Protein AF-A0A9P5NHA9-F1 (afdb_monomer)

Foldseek 3Di:
DFWKWWAQPVLRAIDIDDDPPPDQDDDPNTDGIDGPDDDDPDDDPPDFDWDWDADPVSRYIDIDSDPPD

Structure (mmCIF, N/CA/C/O backbone):
data_AF-A0A9P5NHA9-F1
#
_entry.id   AF-A0A9P5NHA9-F1
#
loop_
_atom_site.group_PDB
_atom_site.id
_atom_site.type_symbol
_atom_site.label_atom_id
_atom_site.label_alt_id
_atom_site.label_comp_id
_atom_site.label_asym_id
_atom_site.label_entity_id
_atom_site.label_seq_id
_atom_site.pdbx_PDB_ins_code
_atom_site.Cartn_x
_atom_site.Cartn_y
_atom_site.Cartn_z
_atom_site.occupancy
_atom_site.B_iso_or_equiv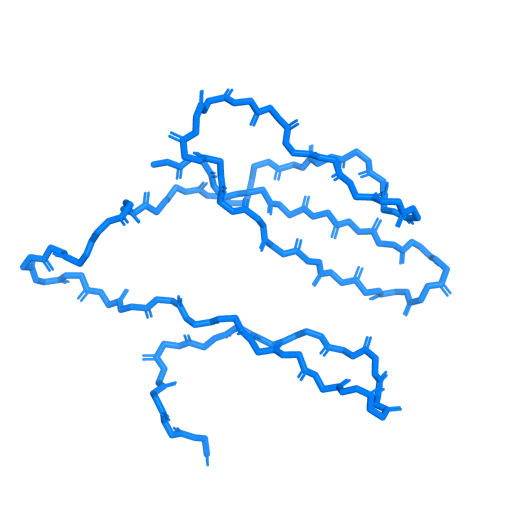
_atom_site.auth_seq_id
_atom_site.auth_comp_id
_atom_site.auth_asym_id
_atom_site.auth_atom_id
_atom_site.pdbx_PDB_model_num
ATOM 1 N N . PHE A 1 1 ? -0.575 1.988 12.374 1.00 93.94 1 PHE A N 1
ATOM 2 C CA . PHE A 1 1 ? 0.703 1.521 11.808 1.00 93.94 1 PHE A CA 1
ATOM 3 C C . PHE A 1 1 ? 1.015 2.310 10.551 1.00 93.94 1 PHE A C 1
ATOM 5 O O . PHE A 1 1 ? 0.095 2.522 9.765 1.00 93.94 1 PHE A O 1
ATOM 12 N N . PRO A 1 2 ? 2.241 2.838 10.394 1.00 96.19 2 PRO A N 1
ATOM 13 C CA . PRO A 1 2 ? 2.603 3.593 9.202 1.00 96.19 2 PRO A CA 1
ATOM 14 C C . PRO A 1 2 ? 2.593 2.675 7.974 1.00 96.19 2 PRO A C 1
ATOM 16 O O . PRO A 1 2 ? 3.183 1.592 7.982 1.00 96.19 2 PRO A O 1
ATOM 19 N N . LEU A 1 3 ? 1.893 3.126 6.936 1.00 96.19 3 LEU A N 1
ATOM 20 C CA . LEU A 1 3 ? 1.924 2.558 5.598 1.00 96.19 3 LEU A CA 1
ATOM 21 C C . LEU A 1 3 ? 2.962 3.339 4.799 1.00 96.19 3 LEU A C 1
ATOM 23 O O . LEU A 1 3 ? 2.797 4.542 4.574 1.00 96.19 3 LEU A O 1
ATOM 27 N N . TYR A 1 4 ? 4.027 2.666 4.392 1.00 97.38 4 TYR A N 1
ATOM 28 C CA . TYR A 1 4 ? 5.074 3.261 3.578 1.00 97.38 4 TYR A CA 1
ATOM 29 C C . TYR A 1 4 ? 4.797 3.021 2.104 1.00 97.38 4 TYR A C 1
ATOM 31 O O . TYR A 1 4 ? 4.398 1.920 1.749 1.00 97.38 4 TYR A O 1
ATOM 39 N N . VAL A 1 5 ? 5.052 4.019 1.262 1.00 97.19 5 VAL A N 1
ATOM 40 C CA . VAL A 1 5 ? 5.154 3.869 -0.191 1.00 97.19 5 VAL A CA 1
ATOM 41 C C . VAL A 1 5 ? 6.624 3.874 -0.590 1.00 97.19 5 VAL A C 1
ATOM 43 O O . VAL A 1 5 ? 7.406 4.693 -0.099 1.00 97.19 5 VAL A O 1
ATOM 46 N N . LEU A 1 6 ? 6.998 2.954 -1.473 1.00 97.12 6 LEU A N 1
ATOM 47 C CA . LEU A 1 6 ? 8.315 2.890 -2.084 1.00 97.12 6 LEU A CA 1
ATOM 48 C C . LEU A 1 6 ? 8.164 2.903 -3.605 1.00 97.12 6 LEU A C 1
ATOM 50 O O . LEU A 1 6 ? 7.248 2.288 -4.143 1.00 97.12 6 LEU A O 1
ATOM 54 N N . PHE A 1 7 ? 9.082 3.583 -4.289 1.00 96.38 7 PHE A N 1
ATOM 55 C CA . PHE A 1 7 ? 9.076 3.731 -5.745 1.00 96.38 7 PHE A CA 1
ATOM 56 C C . PHE A 1 7 ? 10.312 3.083 -6.366 1.00 96.38 7 PHE A C 1
ATOM 58 O O . PHE A 1 7 ? 11.433 3.342 -5.916 1.00 96.38 7 PHE A O 1
ATOM 65 N N . ASN A 1 8 ? 10.120 2.281 -7.413 1.00 94.88 8 ASN A N 1
ATOM 66 C CA . ASN A 1 8 ? 11.202 1.779 -8.252 1.00 94.88 8 ASN A CA 1
ATOM 67 C C . ASN A 1 8 ? 11.271 2.601 -9.555 1.00 94.88 8 ASN A C 1
ATOM 69 O O . ASN A 1 8 ? 10.423 2.433 -10.432 1.00 94.88 8 ASN A O 1
ATOM 73 N N . PRO A 1 9 ? 12.296 3.455 -9.742 1.00 93.56 9 PRO A N 1
ATOM 74 C CA . PRO A 1 9 ? 12.400 4.303 -10.930 1.00 93.56 9 PRO A CA 1
ATOM 75 C C . PRO A 1 9 ? 12.689 3.534 -12.225 1.00 93.56 9 PRO A C 1
ATOM 77 O O . PRO A 1 9 ? 12.514 4.093 -13.303 1.00 93.56 9 PRO A O 1
ATOM 80 N N . SER A 1 10 ? 13.140 2.279 -12.140 1.00 93.31 10 SER A N 1
ATOM 81 C CA . SER A 1 10 ? 13.478 1.466 -13.316 1.00 93.31 10 SER A CA 1
ATOM 82 C C . SER A 1 10 ? 12.242 0.835 -13.951 1.00 93.31 10 SER A C 1
ATOM 84 O O . SER A 1 10 ? 12.180 0.705 -15.169 1.00 93.31 10 SER A O 1
ATOM 86 N N . THR A 1 11 ? 11.267 0.441 -13.129 1.00 91.12 11 THR A N 1
ATOM 87 C CA . THR A 1 11 ? 10.010 -0.185 -13.573 1.00 91.12 11 THR A CA 1
ATOM 88 C C . THR A 1 11 ? 8.819 0.767 -13.514 1.00 91.12 11 THR A C 1
ATOM 90 O O . THR A 1 11 ? 7.762 0.437 -14.037 1.00 91.12 11 THR A O 1
ATOM 93 N N . ALA A 1 12 ? 8.991 1.941 -12.898 1.00 91.19 12 ALA A N 1
ATOM 94 C CA . ALA A 1 12 ? 7.919 2.863 -12.534 1.00 91.19 12 ALA A CA 1
ATOM 95 C C . ALA A 1 12 ? 6.852 2.250 -11.596 1.00 91.19 12 ALA A C 1
ATOM 97 O O . ALA A 1 12 ? 5.720 2.724 -11.565 1.00 91.19 12 ALA A O 1
ATOM 98 N N . ASP A 1 13 ? 7.232 1.230 -10.818 1.00 91.81 13 ASP A N 1
ATOM 99 C CA . ASP A 1 13 ? 6.352 0.508 -9.890 1.00 91.81 13 ASP A CA 1
ATOM 100 C C . ASP A 1 13 ? 6.312 1.169 -8.500 1.00 91.81 13 ASP A C 1
ATOM 102 O O . ASP A 1 13 ? 7.312 1.726 -8.020 1.00 91.81 13 ASP A O 1
ATOM 106 N N . PHE A 1 14 ? 5.158 1.062 -7.841 1.00 93.38 14 PHE A N 1
ATOM 107 C CA . PHE A 1 14 ? 4.920 1.512 -6.476 1.00 93.38 14 PHE A CA 1
ATOM 108 C C . PHE A 1 14 ? 4.450 0.354 -5.600 1.00 93.38 14 PHE A C 1
ATOM 110 O O . PHE A 1 14 ? 3.400 -0.243 -5.828 1.00 93.38 14 PHE A O 1
ATOM 117 N N . ILE A 1 15 ? 5.169 0.122 -4.503 1.00 95.75 15 ILE A N 1
ATOM 118 C CA . ILE A 1 15 ? 4.746 -0.829 -3.473 1.00 95.75 15 ILE A CA 1
ATOM 119 C C . ILE A 1 15 ? 4.397 -0.115 -2.179 1.00 95.75 15 ILE A C 1
ATOM 121 O O . ILE A 1 15 ? 5.021 0.885 -1.815 1.00 95.75 15 ILE A O 1
ATOM 125 N N . TYR A 1 16 ? 3.420 -0.665 -1.462 1.00 95.81 16 TYR A N 1
ATOM 126 C CA . TYR A 1 16 ? 3.000 -0.179 -0.162 1.00 95.81 16 TYR A CA 1
ATOM 127 C C . TYR A 1 16 ? 3.211 -1.261 0.893 1.00 95.81 16 TYR A C 1
ATOM 129 O O . TYR A 1 16 ? 2.709 -2.376 0.766 1.00 95.81 16 TYR A O 1
ATOM 137 N N . ILE A 1 17 ? 3.948 -0.928 1.951 1.00 94.62 17 ILE A N 1
ATOM 138 C CA . ILE A 1 17 ? 4.320 -1.865 3.015 1.00 94.62 17 ILE A CA 1
ATOM 139 C C . ILE A 1 17 ? 3.884 -1.289 4.360 1.00 94.62 17 ILE A C 1
ATOM 141 O O . ILE A 1 17 ? 4.245 -0.167 4.720 1.00 94.62 17 ILE A O 1
ATOM 145 N N . VAL A 1 18 ? 3.118 -2.068 5.124 1.00 94.50 18 VAL A N 1
ATOM 146 C CA . VAL A 1 18 ? 2.776 -1.733 6.512 1.00 94.50 18 VAL A CA 1
ATOM 147 C C . VAL A 1 18 ? 3.934 -2.131 7.417 1.00 94.50 18 VAL A C 1
ATOM 149 O O . VAL A 1 18 ? 4.372 -3.277 7.393 1.00 94.50 18 VAL A O 1
ATOM 152 N N . SER A 1 19 ? 4.402 -1.207 8.253 1.00 94.88 19 SER A N 1
ATOM 153 C CA . SER A 1 19 ? 5.339 -1.535 9.330 1.00 94.88 19 SER A CA 1
ATOM 154 C C . SER A 1 19 ? 4.573 -1.863 10.607 1.00 94.88 19 SER A C 1
ATOM 156 O O . SER A 1 19 ? 4.035 -0.965 11.261 1.00 94.88 19 SER A O 1
ATOM 158 N N . SER A 1 20 ? 4.501 -3.151 10.949 1.00 89.56 20 SER A N 1
ATOM 159 C CA . SER A 1 20 ? 3.869 -3.648 12.180 1.00 89.56 20 SER A CA 1
ATOM 160 C C . SER A 1 20 ? 4.798 -3.617 13.398 1.00 89.56 20 SER A C 1
ATOM 162 O O . SER A 1 20 ? 4.326 -3.650 14.529 1.00 89.56 20 SER A O 1
ATOM 164 N N . ASP A 1 21 ? 6.110 -3.550 13.178 1.00 90.75 21 ASP A N 1
ATOM 165 C CA . ASP A 1 21 ? 7.146 -3.590 14.218 1.00 90.75 21 ASP A CA 1
ATOM 166 C C . ASP A 1 21 ? 7.795 -2.219 14.491 1.00 90.75 21 ASP A C 1
ATOM 168 O O . ASP A 1 21 ? 8.655 -2.095 15.362 1.00 90.75 21 ASP A O 1
ATOM 172 N N . GLY A 1 22 ? 7.377 -1.176 13.766 1.00 87.06 22 GLY A N 1
ATOM 173 C CA . GLY A 1 22 ? 7.909 0.181 13.891 1.00 87.06 22 GLY A CA 1
ATOM 174 C C . GLY A 1 22 ? 9.212 0.422 13.124 1.00 87.06 22 GLY A C 1
ATOM 175 O O . GLY A 1 22 ? 9.730 1.539 13.158 1.00 87.06 22 GLY A O 1
ATOM 176 N N . THR A 1 23 ? 9.735 -0.575 12.408 1.00 94.56 23 THR A N 1
ATOM 177 C CA . THR A 1 23 ? 10.916 -0.414 11.554 1.00 94.56 23 THR A CA 1
ATOM 178 C C . THR A 1 23 ? 10.545 0.208 10.210 1.00 94.56 23 THR A C 1
ATOM 180 O O . THR A 1 23 ? 9.440 0.028 9.695 1.00 94.56 23 THR A O 1
ATOM 183 N N . VAL A 1 24 ? 11.458 0.983 9.627 1.00 96.38 24 VAL A N 1
ATOM 184 C CA . VAL A 1 24 ? 11.270 1.532 8.281 1.00 96.38 24 VAL A CA 1
ATOM 185 C C . VAL A 1 24 ? 11.563 0.414 7.267 1.00 96.38 24 VAL A C 1
ATOM 187 O O . VAL A 1 24 ? 12.693 -0.082 7.253 1.00 96.38 24 VAL A O 1
ATOM 190 N N . PRO A 1 25 ? 10.590 -0.008 6.437 1.00 95.94 25 PRO A N 1
ATOM 191 C CA . PRO A 1 25 ? 10.780 -1.132 5.530 1.00 95.94 25 PRO A CA 1
ATOM 192 C C . PRO A 1 25 ? 11.740 -0.772 4.396 1.00 95.94 25 PRO A C 1
ATOM 194 O O . PRO A 1 25 ? 11.825 0.375 3.962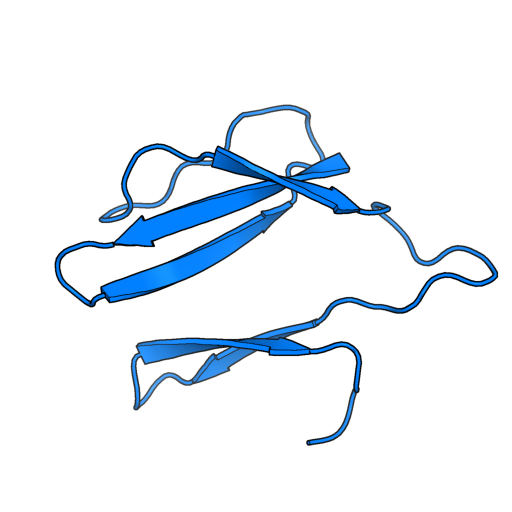 1.00 95.94 25 PRO A O 1
ATOM 197 N N . THR A 1 26 ? 12.436 -1.779 3.876 1.00 96.31 26 THR A N 1
ATOM 198 C CA . THR A 1 26 ? 13.291 -1.650 2.691 1.00 96.31 26 THR A CA 1
ATOM 199 C C . THR A 1 26 ? 12.959 -2.765 1.711 1.00 96.31 26 THR A C 1
ATOM 201 O O . THR A 1 26 ? 12.596 -3.866 2.122 1.00 96.31 26 THR A O 1
ATOM 204 N N . ALA A 1 27 ? 13.073 -2.480 0.417 1.00 94.00 27 ALA A N 1
ATOM 205 C CA . ALA A 1 27 ? 12.876 -3.459 -0.641 1.00 94.00 27 ALA A CA 1
ATOM 206 C C . ALA A 1 27 ? 13.933 -3.251 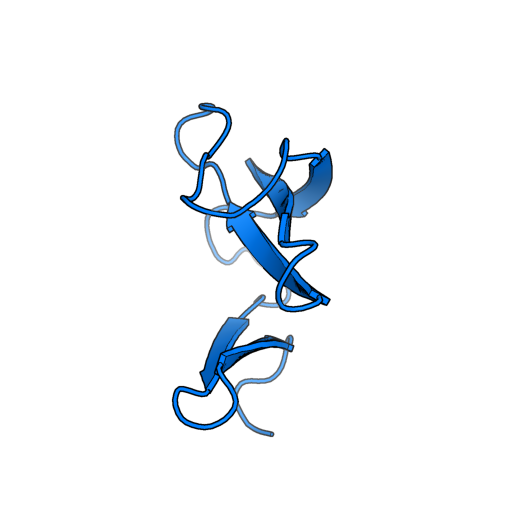-1.729 1.00 94.00 27 ALA A C 1
ATOM 208 O O . ALA A 1 27 ? 14.229 -2.122 -2.120 1.00 94.00 27 ALA A O 1
ATOM 209 N N . ALA A 1 28 ? 14.535 -4.342 -2.201 1.00 94.56 28 ALA A N 1
ATOM 210 C CA . ALA A 1 28 ? 15.596 -4.275 -3.199 1.00 94.56 28 ALA A CA 1
ATOM 211 C C . ALA A 1 28 ? 15.077 -3.668 -4.512 1.00 94.56 28 ALA A C 1
ATOM 213 O O . A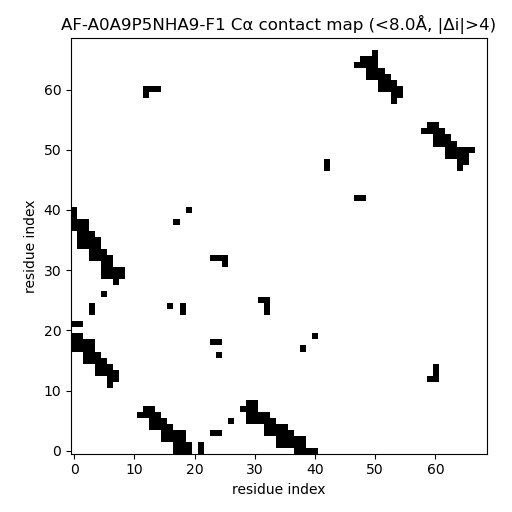LA A 1 28 ? 14.030 -4.065 -5.013 1.00 94.56 28 ALA A O 1
ATOM 214 N N . GLY A 1 29 ? 15.818 -2.708 -5.069 1.00 94.69 29 GLY A N 1
ATOM 215 C CA . GLY A 1 29 ? 15.424 -1.989 -6.287 1.00 94.69 29 GLY A CA 1
ATOM 216 C C . GLY A 1 29 ? 14.442 -0.836 -6.058 1.00 94.69 29 GLY A C 1
ATOM 217 O O . GLY A 1 29 ? 14.232 -0.036 -6.967 1.00 94.69 29 GLY A O 1
ATOM 218 N N . PHE A 1 30 ? 13.901 -0.693 -4.849 1.00 96.31 30 PHE A N 1
ATOM 219 C CA . PHE A 1 30 ? 13.046 0.427 -4.486 1.00 96.31 30 PHE A CA 1
ATOM 220 C C . PHE A 1 30 ? 13.838 1.508 -3.746 1.00 96.31 30 PHE A C 1
ATOM 222 O O . PHE A 1 30 ? 14.766 1.226 -2.986 1.00 96.31 30 PHE A O 1
ATOM 229 N N . GLY A 1 31 ? 13.477 2.765 -4.002 1.00 96.31 31 GLY A N 1
ATOM 230 C CA . GLY A 1 31 ? 14.071 3.926 -3.352 1.00 96.31 31 GLY A CA 1
ATOM 231 C C . GLY A 1 31 ? 13.646 4.088 -1.892 1.00 96.31 31 GLY A C 1
ATOM 232 O O . GLY A 1 31 ? 12.969 3.241 -1.307 1.00 96.31 31 GLY A O 1
ATOM 233 N N . SER A 1 32 ? 14.042 5.217 -1.304 1.00 96.44 32 SER A N 1
ATOM 234 C CA . SER A 1 32 ? 13.725 5.537 0.087 1.00 96.44 32 SER A CA 1
ATOM 235 C C . SER A 1 32 ? 12.209 5.554 0.338 1.00 96.44 32 SER A C 1
ATOM 237 O O . SER A 1 32 ? 11.480 6.206 -0.415 1.00 96.44 32 SER A O 1
ATOM 239 N N . PRO A 1 33 ? 11.731 4.890 1.403 1.00 97.25 33 PRO A N 1
ATOM 240 C CA . PRO A 1 33 ? 10.317 4.858 1.748 1.00 97.25 33 PRO A CA 1
ATOM 241 C C . PRO A 1 33 ? 9.821 6.219 2.241 1.00 97.25 33 PRO A C 1
ATOM 243 O O . PRO A 1 33 ? 10.522 6.943 2.952 1.00 97.25 33 PRO A O 1
ATOM 246 N N . LEU A 1 34 ? 8.568 6.529 1.920 1.00 97.44 34 LEU A N 1
ATOM 247 C CA . LEU A 1 34 ? 7.834 7.687 2.428 1.00 97.44 34 LEU A CA 1
ATOM 248 C C . LEU A 1 34 ? 6.570 7.216 3.139 1.00 97.44 34 LEU A C 1
ATOM 250 O O . LEU A 1 34 ? 5.991 6.203 2.761 1.00 97.44 34 LEU A O 1
ATOM 254 N N . ILE A 1 35 ? 6.111 7.944 4.155 1.00 97.12 35 ILE A N 1
ATOM 255 C CA . ILE A 1 35 ? 4.836 7.627 4.809 1.00 97.12 35 ILE A CA 1
ATOM 256 C C . ILE A 1 35 ? 3.700 8.061 3.878 1.00 97.12 35 ILE A C 1
ATOM 258 O O . ILE A 1 35 ? 3.500 9.252 3.657 1.00 97.12 35 ILE A O 1
ATOM 262 N N . ALA A 1 36 ? 2.951 7.092 3.353 1.00 96.56 36 ALA A N 1
ATOM 263 C CA . ALA A 1 36 ? 1.741 7.334 2.570 1.00 96.56 36 ALA A CA 1
ATOM 264 C C . ALA A 1 36 ? 0.525 7.599 3.469 1.00 96.56 36 ALA A C 1
ATOM 266 O O . ALA A 1 36 ? -0.396 8.317 3.088 1.00 96.56 36 ALA A O 1
ATOM 267 N N . GLY A 1 37 ? 0.521 7.019 4.671 1.00 95.44 37 GLY A N 1
ATOM 268 C CA . GLY A 1 37 ? -0.548 7.193 5.644 1.00 95.44 37 GLY A CA 1
ATOM 269 C C . GLY A 1 37 ? -0.416 6.250 6.832 1.00 95.44 37 GLY A C 1
ATOM 270 O O . GLY A 1 37 ? 0.647 5.684 7.087 1.00 95.44 37 GLY A O 1
ATOM 271 N N . TYR A 1 38 ? -1.519 6.070 7.555 1.00 95.00 38 TYR A N 1
ATOM 272 C CA . TYR A 1 38 ? -1.604 5.159 8.690 1.00 95.00 38 TYR A CA 1
ATOM 273 C C . TYR A 1 38 ? -2.802 4.230 8.527 1.00 95.00 38 TYR A C 1
ATOM 275 O O . TYR A 1 38 ? -3.895 4.673 8.184 1.00 95.00 38 TYR A O 1
ATOM 283 N N . VAL A 1 39 ? -2.587 2.950 8.810 1.00 94.50 39 VAL A N 1
ATOM 284 C CA . VAL A 1 39 ? -3.607 1.898 8.764 1.00 94.50 39 VAL A CA 1
ATOM 285 C C . VAL A 1 39 ? -3.683 1.163 10.101 1.00 94.50 39 VAL A C 1
ATOM 287 O O . VAL A 1 39 ? -2.740 1.207 10.900 1.00 94.50 39 VAL A O 1
ATOM 290 N N . TYR A 1 40 ? -4.805 0.499 10.365 1.00 93.88 40 TYR A N 1
ATOM 291 C CA . TYR A 1 40 ? -4.926 -0.433 11.488 1.00 93.88 40 TYR A CA 1
ATOM 292 C C . TYR A 1 40 ? -4.164 -1.734 11.172 1.00 93.88 40 TYR A C 1
ATOM 294 O O . TYR A 1 40 ? -4.076 -2.122 10.010 1.00 93.88 40 TYR A O 1
ATOM 302 N N . ASP A 1 41 ? -3.586 -2.389 12.183 1.00 89.06 41 ASP A N 1
ATOM 303 C CA . ASP A 1 41 ? -2.949 -3.718 12.041 1.00 89.06 41 ASP A CA 1
ATOM 304 C C . ASP A 1 41 ? -3.967 -4.853 11.911 1.00 89.06 41 ASP A C 1
ATOM 306 O O . ASP A 1 41 ? -3.646 -5.953 11.469 1.00 89.06 41 ASP A O 1
ATOM 310 N N . SER A 1 42 ? -5.194 -4.582 12.331 1.00 90.62 42 SER A N 1
ATOM 311 C CA . SER A 1 42 ? -6.289 -5.522 12.419 1.00 90.62 42 SER A CA 1
ATOM 312 C C . SER A 1 42 ? -7.583 -4.834 12.000 1.00 90.62 42 SER A C 1
ATOM 314 O O . SER A 1 42 ? -7.726 -3.610 12.062 1.00 90.62 42 SER A O 1
ATOM 316 N N . GLN A 1 43 ? -8.544 -5.629 11.537 1.00 92.19 43 GLN A N 1
ATOM 317 C CA . GLN A 1 43 ? -9.862 -5.125 11.180 1.00 92.19 43 GLN A CA 1
ATOM 318 C C . GLN A 1 43 ? -10.587 -4.658 12.450 1.00 92.19 43 GLN A C 1
ATOM 320 O O . GLN A 1 43 ? -10.830 -5.451 13.359 1.00 92.19 43 GLN A O 1
ATOM 325 N N . VAL A 1 44 ? -10.985 -3.386 12.488 1.00 95.25 44 VAL A N 1
ATOM 326 C CA . VAL A 1 44 ? -11.785 -2.807 13.574 1.00 95.25 44 VAL A CA 1
ATOM 327 C C . VAL A 1 44 ? -13.210 -2.507 13.100 1.00 95.25 44 VAL A C 1
ATOM 329 O O . VAL A 1 44 ? -13.500 -2.453 11.899 1.00 95.25 44 VAL A O 1
ATOM 332 N N . CYS A 1 45 ? -14.141 -2.331 14.039 1.00 97.19 45 CYS A N 1
ATOM 333 C CA . CYS A 1 45 ? -15.516 -1.953 13.710 1.00 97.19 45 CYS A CA 1
ATOM 334 C C . CYS A 1 45 ? -15.536 -0.637 12.918 1.00 97.19 45 CYS A C 1
ATOM 336 O O . CYS A 1 45 ? -15.012 0.375 13.377 1.00 97.19 45 CYS A O 1
ATOM 338 N N . GLY A 1 46 ? -16.155 -0.656 11.736 1.00 94.94 46 GLY A N 1
ATOM 339 C CA . GLY A 1 46 ? -16.271 0.515 10.864 1.00 94.94 46 GLY A CA 1
ATOM 340 C C . GLY A 1 46 ? -15.054 0.800 9.977 1.00 94.94 46 GLY A C 1
ATOM 341 O O . GLY A 1 46 ? -15.135 1.713 9.159 1.00 94.94 46 GLY A O 1
ATOM 342 N N . SER A 1 47 ? -13.956 0.038 10.077 1.00 95.56 47 SER A N 1
ATOM 343 C CA . SER A 1 47 ? -12.869 0.144 9.096 1.00 95.56 47 SER A CA 1
ATOM 344 C C . SER A 1 47 ? -13.194 -0.609 7.807 1.00 95.56 47 SER A C 1
ATOM 346 O O . SER A 1 47 ? -14.003 -1.539 7.788 1.00 95.56 47 SER A O 1
ATOM 348 N N . VAL A 1 48 ? -12.518 -0.233 6.727 1.00 94.75 48 VAL A N 1
ATOM 349 C CA . VAL A 1 48 ? -12.571 -0.929 5.439 1.00 94.75 48 VAL A CA 1
ATOM 350 C C . VAL A 1 48 ? -11.217 -1.614 5.222 1.00 94.75 48 VAL A C 1
ATOM 352 O O . VAL A 1 48 ? -10.196 -0.962 5.454 1.00 94.75 48 VAL A O 1
ATOM 355 N N . PRO A 1 49 ? -11.174 -2.900 4.827 1.00 93.19 49 PRO A N 1
ATOM 356 C CA . PRO A 1 49 ? -9.913 -3.589 4.583 1.00 93.19 49 PRO A CA 1
ATOM 357 C C . PRO A 1 49 ? -9.178 -2.975 3.388 1.00 93.19 49 PRO A C 1
ATOM 359 O O . PRO A 1 49 ?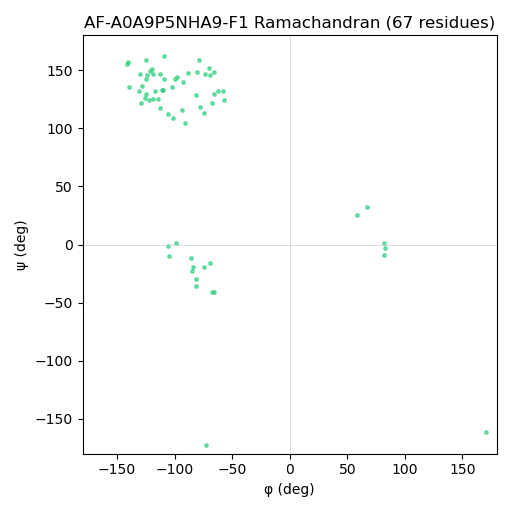 -9.806 -2.510 2.439 1.00 93.19 49 PRO A O 1
ATOM 362 N N . LEU A 1 50 ? -7.847 -3.005 3.431 1.00 92.31 50 LEU A N 1
ATOM 363 C CA . LEU A 1 50 ? -6.979 -2.663 2.308 1.00 92.31 50 LEU A CA 1
ATOM 364 C C . LEU A 1 50 ? -6.269 -3.937 1.850 1.00 92.31 50 LEU A C 1
ATOM 366 O O . LEU A 1 50 ? -5.508 -4.531 2.612 1.00 92.31 50 LEU A O 1
ATOM 370 N N . PHE A 1 51 ? -6.526 -4.349 0.616 1.00 91.44 51 PHE A N 1
ATOM 371 C CA . PHE A 1 51 ? -5.908 -5.510 -0.011 1.00 91.44 51 PHE A CA 1
ATOM 372 C C . PHE A 1 51 ? -4.767 -5.064 -0.920 1.00 91.44 51 PHE A C 1
ATOM 374 O O . PHE A 1 51 ? -4.882 -4.042 -1.593 1.00 91.44 51 PHE A O 1
ATOM 381 N N . SER A 1 52 ? -3.686 -5.843 -0.937 1.00 91.25 52 SER A N 1
ATOM 382 C CA . SER A 1 52 ? -2.565 -5.703 -1.865 1.00 91.25 52 SER A CA 1
ATOM 383 C C . SER A 1 52 ? -2.536 -6.941 -2.753 1.00 91.25 52 SER A C 1
ATOM 385 O O . SER A 1 52 ? -2.533 -8.066 -2.247 1.00 91.25 52 SER A O 1
ATOM 387 N N . LEU A 1 53 ? -2.567 -6.731 -4.064 1.00 90.62 53 LEU A N 1
ATOM 388 C CA . LEU A 1 53 ? -2.507 -7.774 -5.077 1.00 90.62 53 LEU A CA 1
ATOM 389 C C . LEU A 1 53 ? -1.264 -7.560 -5.935 1.00 90.62 53 LEU A C 1
ATOM 391 O O . LEU A 1 53 ? -0.865 -6.425 -6.186 1.00 90.62 53 LEU A O 1
ATOM 395 N N . PHE A 1 54 ? -0.679 -8.660 -6.396 1.00 90.38 54 PHE A N 1
ATOM 396 C CA . PHE A 1 54 ? 0.450 -8.654 -7.315 1.00 90.38 54 PHE A CA 1
ATOM 397 C C . PHE A 1 54 ? 0.101 -9.488 -8.543 1.00 90.38 54 PHE A C 1
ATOM 399 O O . PHE A 1 54 ? -0.349 -10.630 -8.410 1.00 90.38 54 PHE A O 1
ATOM 406 N N . GLN A 1 55 ? 0.308 -8.916 -9.728 1.00 89.56 55 GLN A N 1
ATOM 407 C CA . GLN A 1 55 ? 0.128 -9.609 -10.996 1.00 89.56 55 GLN A CA 1
ATOM 408 C C . GLN A 1 55 ? 1.507 -9.919 -11.587 1.00 89.56 55 GLN A C 1
ATOM 410 O O . GLN A 1 55 ? 2.248 -9.022 -11.975 1.00 89.56 55 GLN A O 1
ATOM 415 N N . ASP A 1 56 ? 1.850 -11.202 -11.650 1.00 89.44 56 ASP A N 1
ATOM 416 C CA . ASP A 1 56 ? 3.186 -11.694 -11.998 1.00 89.44 56 ASP A CA 1
ATOM 417 C C . ASP A 1 56 ? 3.618 -11.402 -13.445 1.00 89.44 56 ASP A C 1
ATOM 419 O O . ASP A 1 56 ? 4.766 -11.036 -13.681 1.00 89.44 56 ASP A O 1
ATOM 423 N N . VAL A 1 57 ? 2.707 -11.544 -14.408 1.00 90.44 57 VAL A N 1
ATOM 424 C CA . VAL A 1 57 ? 2.971 -11.337 -15.843 1.00 90.44 57 VAL A CA 1
ATOM 425 C C . VAL A 1 57 ? 3.261 -9.866 -16.164 1.00 90.44 57 VAL A C 1
ATOM 427 O O . VAL A 1 57 ? 4.149 -9.577 -16.963 1.00 90.44 57 VAL A O 1
ATOM 430 N N . ALA A 1 58 ? 2.521 -8.944 -15.557 1.00 86.06 58 ALA A N 1
ATOM 431 C CA . ALA A 1 58 ? 2.668 -7.502 -15.704 1.00 86.06 58 ALA A CA 1
ATOM 432 C C . ALA A 1 58 ? 3.739 -6.935 -14.762 1.00 86.06 58 ALA A C 1
ATOM 434 O O . ALA A 1 58 ? 4.299 -5.881 -15.050 1.00 86.06 58 ALA A O 1
ATOM 435 N N . GLY A 1 59 ? 4.038 -7.638 -13.665 1.00 84.38 59 GLY A N 1
ATOM 436 C CA . GLY A 1 59 ? 4.964 -7.185 -12.634 1.00 84.38 59 GLY A CA 1
ATOM 437 C 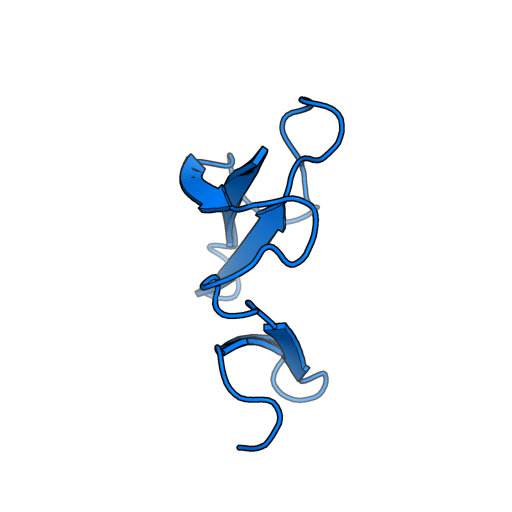C . GLY A 1 59 ? 4.449 -5.969 -11.865 1.00 84.38 59 GLY A C 1
ATOM 438 O O . GLY A 1 59 ? 5.259 -5.139 -11.468 1.00 84.38 59 GLY A O 1
ATOM 439 N N . ASP A 1 60 ? 3.130 -5.855 -11.692 1.00 86.44 60 ASP A N 1
ATOM 440 C 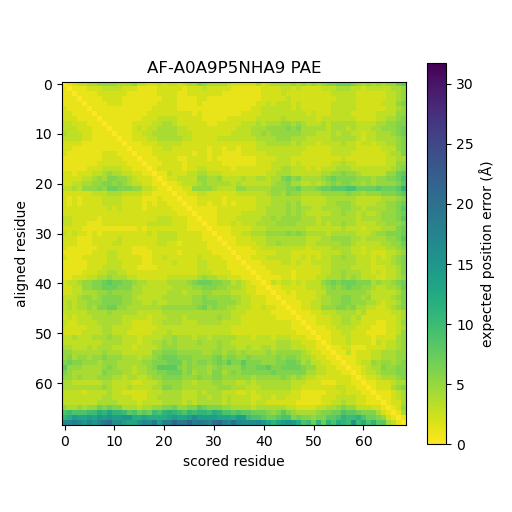CA . ASP A 1 60 ? 2.473 -4.662 -11.147 1.00 86.44 60 ASP A CA 1
ATOM 441 C C . ASP A 1 60 ? 1.702 -4.968 -9.855 1.00 86.44 60 ASP A C 1
ATOM 443 O O . ASP A 1 60 ? 1.206 -6.086 -9.647 1.00 86.44 60 ASP A O 1
ATOM 447 N N . HIS A 1 61 ? 1.603 -3.957 -8.993 1.00 90.00 61 HIS A N 1
ATOM 448 C CA . HIS A 1 61 ? 0.928 -4.023 -7.705 1.00 90.00 61 HIS A CA 1
ATOM 449 C C . HIS A 1 61 ? -0.342 -3.177 -7.702 1.00 90.00 61 HIS A C 1
ATOM 451 O O . HIS A 1 61 ? -0.341 -1.998 -8.047 1.00 90.00 61 HIS A O 1
ATOM 457 N N . TRP A 1 62 ? -1.429 -3.759 -7.205 1.00 89.12 62 TRP A N 1
ATOM 458 C CA . TRP A 1 62 ? -2.713 -3.079 -7.091 1.00 89.12 62 TRP A CA 1
ATOM 459 C C . TRP A 1 62 ? -3.239 -3.089 -5.658 1.00 89.12 62 TRP A C 1
ATOM 461 O O . TRP A 1 62 ? -3.038 -4.049 -4.909 1.00 89.12 62 TRP A O 1
ATOM 471 N N . TYR A 1 63 ? -3.927 -2.010 -5.275 1.00 91.94 63 TYR A N 1
ATOM 472 C CA . TYR A 1 63 ? -4.435 -1.808 -3.922 1.00 91.94 63 TYR A CA 1
ATOM 473 C C . TYR A 1 63 ? -5.913 -1.442 -3.955 1.00 91.94 63 TYR A C 1
ATOM 475 O O . TYR A 1 63 ? -6.308 -0.441 -4.551 1.00 91.94 63 TYR A O 1
ATOM 483 N N . THR A 1 64 ? -6.739 -2.242 -3.286 1.00 93.38 64 THR A N 1
ATOM 484 C CA . THR A 1 64 ? -8.199 -2.122 -3.355 1.00 93.38 64 THR A CA 1
ATOM 485 C C . THR A 1 64 ? -8.846 -2.351 -1.998 1.00 93.38 64 THR A C 1
ATOM 487 O O . THR A 1 64 ? -8.290 -2.993 -1.111 1.00 93.38 64 THR A O 1
ATOM 490 N N . THR A 1 65 ? -10.051 -1.819 -1.832 1.00 94.38 65 THR A N 1
ATOM 491 C CA . THR A 1 65 ? -10.900 -2.056 -0.657 1.00 94.38 65 THR A CA 1
ATOM 492 C C . THR A 1 65 ? -11.972 -3.114 -0.903 1.00 94.38 65 THR A C 1
ATOM 494 O O . THR A 1 65 ? -12.793 -3.403 -0.030 1.00 94.38 65 THR A O 1
ATO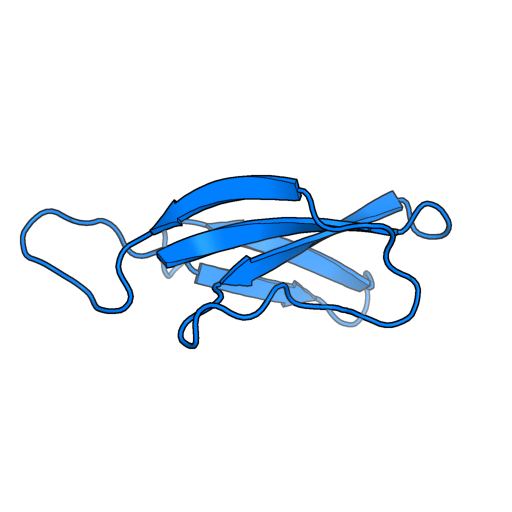M 497 N N . ARG A 1 66 ? -11.990 -3.693 -2.107 1.00 90.50 66 ARG A N 1
ATOM 498 C CA . ARG A 1 66 ? -12.962 -4.698 -2.527 1.00 90.50 66 ARG A CA 1
ATOM 499 C C . ARG A 1 66 ? -12.295 -6.057 -2.632 1.00 90.50 66 ARG A C 1
ATOM 501 O O . ARG A 1 66 ? -11.164 -6.166 -3.078 1.00 90.50 66 ARG A O 1
ATOM 508 N N . ILE A 1 67 ? -13.028 -7.093 -2.241 1.00 82.88 67 ILE A N 1
ATOM 509 C CA . ILE A 1 67 ? -12.550 -8.478 -2.322 1.00 82.88 67 ILE A CA 1
ATOM 510 C C . ILE A 1 67 ? -12.802 -9.124 -3.696 1.00 82.88 67 ILE A C 1
ATOM 512 O O . ILE A 1 67 ? -12.287 -10.200 -3.973 1.00 82.88 67 ILE A O 1
ATOM 516 N N . VAL A 1 68 ? -13.600 -8.476 -4.548 1.00 75.19 68 VAL A N 1
ATOM 517 C CA . VAL A 1 68 ? -13.866 -8.878 -5.934 1.00 75.19 68 VAL A CA 1
ATOM 518 C C . VAL A 1 68 ? -13.664 -7.652 -6.812 1.00 75.19 68 VAL A C 1
ATOM 520 O O . VAL A 1 68 ? -14.184 -6.578 -6.483 1.00 75.19 68 VAL A O 1
ATOM 523 N N . GLU A 1 69 ? -12.924 -7.833 -7.900 1.00 60.50 69 GLU A N 1
ATOM 524 C CA . GLU A 1 69 ? -12.729 -6.838 -8.957 1.00 60.50 69 GLU A CA 1
ATOM 525 C C . GLU A 1 69 ? -13.561 -7.175 -10.191 1.00 60.50 69 GLU A C 1
ATOM 527 O O . GLU A 1 69 ? -13.659 -8.379 -10.528 1.00 60.50 69 GLU A O 1
#

pLDDT: mean 92.5, std 5.51, range [60.5, 97.44]

Mean predicted aligned error: 3.34 Å

InterPro domains:
  IPR043708 Domain of unknown function DUF5648 [PF18885] (2-67)

Solven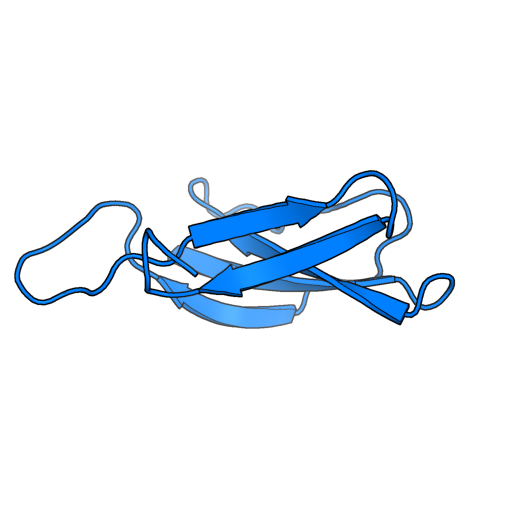t-accessible surface area (backbone atoms only — not comparable to full-atom values): 4546 Å² total; per-residue (Å²): 70,49,26,28,37,30,43,19,84,90,78,74,44,61,49,77,48,74,30,89,84,76,58,84,75,83,56,92,79,39,51,81,62,42,79,74,46,73,44,74,96,61,95,51,94,91,63,78,64,79,46,80,48,77,43,79,92,81,67,45,64,48,77,41,72,61,97,72,135

Sequence (69 aa):
FPLYVLFNPSTADFIYIVSSDGTVPTAAGFGSPLIAGYVYDSQVCGSVPLFSLFQDVAGDHWYTTRIVE

Radius of gyration: 12.96 Å; Cα contacts (8 Å, |Δi|>4): 109; chains: 1; bounding box: 32×19×30 Å

Secondary structure (DSSP, 8-state):
-EEEEEEETTTTEEEEEE-SSSPPP--TT----EEEEE--SS--TT----EEEEETTTTEEEEES-S--

Organism: Gymnopilus junonius (NCBI:txid109634)